Protein AF-A0ABD0L4S4-F1 (afdb_monomer_lite)

Radius of gyration: 19.19 Å; chains: 1; bounding box: 41×31×48 Å

pLDDT: mean 77.15, std 13.81, range [33.62, 95.06]

Structure (mmCIF, N/CA/C/O backbone):
data_AF-A0ABD0L4S4-F1
#
_entry.id   AF-A0ABD0L4S4-F1
#
loop_
_atom_site.group_PDB
_atom_site.id
_atom_site.type_symbol
_atom_site.label_atom_id
_atom_site.label_alt_id
_atom_site.label_comp_id
_atom_site.label_asym_id
_atom_site.label_entity_id
_atom_site.label_seq_id
_atom_site.pdbx_PDB_ins_code
_atom_site.Cartn_x
_atom_site.Cartn_y
_atom_site.Cartn_z
_atom_site.occupancy
_atom_site.B_iso_or_equiv
_atom_site.auth_seq_id
_atom_site.auth_comp_id
_atom_site.auth_asym_id
_atom_site.auth_atom_id
_atom_site.pdbx_PDB_model_num
ATOM 1 N N . GLY A 1 1 ? -15.664 3.440 1.702 1.00 39.66 1 GLY A N 1
ATOM 2 C CA . GLY A 1 1 ? -15.090 3.610 3.047 1.00 39.66 1 GLY A CA 1
ATOM 3 C C . GLY A 1 1 ? -13.631 3.268 3.187 1.00 39.66 1 GLY A C 1
ATOM 4 O O . GLY A 1 1 ? -12.800 4.154 3.033 1.00 39.66 1 GLY A O 1
ATOM 5 N N . CYS A 1 2 ? -13.298 2.002 3.469 1.00 33.62 2 CYS A N 1
ATOM 6 C CA . CYS A 1 2 ? -11.948 1.565 3.877 1.00 33.62 2 CYS A CA 1
ATOM 7 C C . CYS A 1 2 ? -10.812 1.985 2.928 1.00 33.62 2 CYS A C 1
ATOM 9 O O . CYS A 1 2 ? -9.734 2.362 3.379 1.00 33.62 2 CYS A O 1
ATOM 11 N N . LEU A 1 3 ? -11.078 1.990 1.620 1.00 43.19 3 LEU A N 1
ATOM 12 C CA . LEU A 1 3 ? -10.170 2.474 0.573 1.00 43.19 3 LEU A CA 1
ATOM 13 C C . LEU A 1 3 ? -9.735 3.937 0.775 1.00 43.19 3 LEU A C 1
ATOM 15 O O . LEU A 1 3 ? -8.578 4.281 0.552 1.00 43.19 3 LEU A O 1
ATOM 19 N N . SER A 1 4 ? -10.649 4.794 1.236 1.00 46.25 4 SER A N 1
ATOM 20 C CA . SER A 1 4 ? -10.387 6.222 1.438 1.00 46.25 4 SER A CA 1
ATOM 21 C C . SER A 1 4 ? -9.597 6.483 2.726 1.00 46.25 4 SER A C 1
ATOM 23 O O . SER A 1 4 ? -8.728 7.351 2.734 1.00 46.25 4 SER A O 1
ATOM 25 N N . ILE A 1 5 ? -9.829 5.688 3.778 1.00 50.31 5 ILE A N 1
ATOM 26 C CA . ILE A 1 5 ? -9.064 5.733 5.039 1.00 50.31 5 ILE A CA 1
ATOM 27 C C . ILE A 1 5 ? -7.630 5.244 4.802 1.00 50.31 5 ILE A C 1
ATOM 29 O O . ILE A 1 5 ? -6.674 5.919 5.173 1.00 50.31 5 ILE A O 1
ATOM 33 N N . HIS A 1 6 ? -7.455 4.125 4.088 1.00 59.19 6 HIS A N 1
ATOM 34 C CA . HIS A 1 6 ? -6.128 3.610 3.736 1.00 59.19 6 HIS A CA 1
ATOM 35 C C . HIS A 1 6 ? -5.324 4.619 2.902 1.00 59.19 6 HIS A C 1
ATOM 37 O O . HIS A 1 6 ? -4.150 4.857 3.178 1.00 59.19 6 HIS A O 1
ATOM 43 N N . PHE A 1 7 ? -5.961 5.257 1.916 1.00 61.19 7 PHE A N 1
ATOM 44 C CA . PHE A 1 7 ? -5.320 6.267 1.076 1.00 61.19 7 PHE A CA 1
ATOM 45 C C . PHE A 1 7 ? -4.927 7.530 1.857 1.00 61.19 7 PHE A C 1
ATOM 47 O O . PHE A 1 7 ? -3.792 7.989 1.740 1.00 61.19 7 PHE A O 1
ATOM 54 N N . LYS A 1 8 ? -5.824 8.068 2.695 1.00 62.00 8 LYS A N 1
ATOM 55 C CA . LYS A 1 8 ? -5.548 9.249 3.533 1.00 62.00 8 LYS A CA 1
ATOM 56 C C . LYS A 1 8 ? -4.467 8.977 4.574 1.00 62.00 8 LYS A C 1
ATOM 58 O O . LYS A 1 8 ? -3.548 9.777 4.719 1.00 62.00 8 LYS A O 1
ATOM 63 N N . PHE A 1 9 ? -4.526 7.826 5.242 1.00 65.69 9 PHE A N 1
ATOM 64 C CA . PHE A 1 9 ? -3.488 7.396 6.172 1.00 65.69 9 PHE A CA 1
ATOM 65 C C . PHE A 1 9 ? -2.129 7.293 5.475 1.00 65.69 9 PHE A C 1
ATOM 67 O O . PHE A 1 9 ? -1.150 7.857 5.951 1.00 65.69 9 PHE A O 1
ATOM 74 N N . ARG A 1 10 ? -2.067 6.655 4.301 1.00 67.62 10 ARG A N 1
ATOM 75 C CA . ARG A 1 10 ? -0.835 6.562 3.505 1.00 67.62 10 ARG A CA 1
ATOM 76 C C . ARG A 1 10 ? -0.263 7.932 3.151 1.00 67.62 10 ARG A C 1
ATOM 78 O O . ARG A 1 10 ? 0.932 8.140 3.342 1.00 67.62 10 ARG A O 1
ATOM 85 N N . GLN A 1 11 ? -1.101 8.867 2.706 1.00 67.00 11 GLN A N 1
ATOM 86 C CA . GLN A 1 11 ? -0.661 10.235 2.427 1.00 67.00 11 GLN A CA 1
ATOM 87 C C . GLN A 1 11 ? -0.103 10.929 3.676 1.00 67.00 11 GLN A C 1
ATOM 89 O O . GLN A 1 11 ? 0.977 11.515 3.615 1.00 67.00 11 GLN A O 1
ATOM 94 N N . ASN A 1 12 ? -0.785 10.803 4.818 1.00 65.25 12 ASN A N 1
ATOM 95 C CA . ASN A 1 12 ? -0.350 11.401 6.083 1.00 65.25 12 ASN A CA 1
ATOM 96 C C . ASN A 1 12 ? 0.941 10.770 6.630 1.00 65.25 12 ASN A C 1
ATOM 98 O O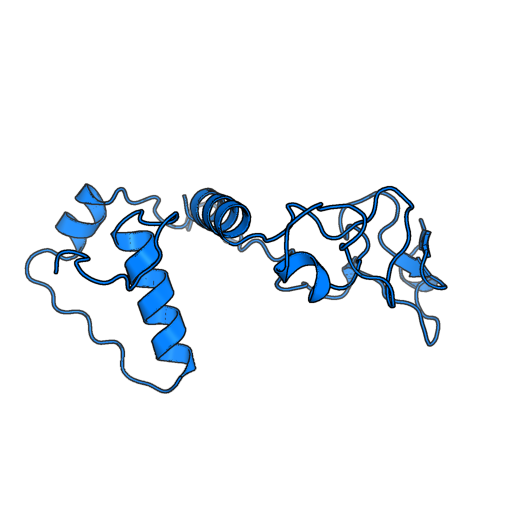 . ASN A 1 12 ? 1.732 11.452 7.273 1.00 65.25 12 ASN A O 1
ATOM 102 N N . GLN A 1 13 ? 1.173 9.481 6.368 1.00 67.38 13 GLN A N 1
ATOM 103 C CA . GLN A 1 13 ? 2.345 8.733 6.840 1.00 67.38 13 GLN A CA 1
ATOM 104 C C . GLN A 1 13 ? 3.555 8.809 5.910 1.00 67.38 13 GLN A C 1
ATOM 106 O O . GLN A 1 13 ? 4.546 8.103 6.101 1.00 67.38 13 GLN A O 1
ATOM 111 N N . GLY A 1 14 ? 3.506 9.645 4.880 1.00 66.06 14 GLY A N 1
ATOM 112 C CA . GLY A 1 1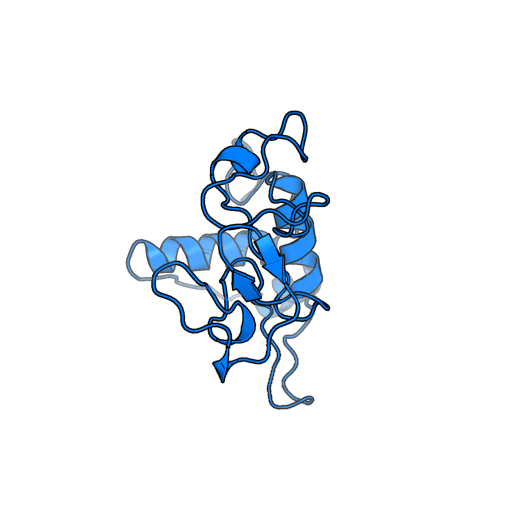4 ? 4.645 9.766 3.990 1.00 66.06 14 GLY A CA 1
ATOM 113 C C . GLY A 1 14 ? 4.784 8.623 2.982 1.00 66.06 14 GLY A C 1
ATOM 114 O O . GLY A 1 14 ? 5.878 8.378 2.472 1.00 66.06 14 GLY A O 1
ATOM 115 N N . VAL A 1 15 ? 3.709 7.875 2.729 1.00 72.31 15 VAL A N 1
ATOM 116 C CA . VAL A 1 15 ? 3.711 6.781 1.759 1.00 72.31 15 VAL A CA 1
ATOM 117 C C . VAL A 1 15 ? 3.353 7.347 0.386 1.00 72.31 15 VAL A C 1
ATOM 119 O O . VAL A 1 15 ? 2.305 7.984 0.240 1.00 72.31 15 VAL A O 1
ATOM 122 N N . PRO A 1 16 ? 4.179 7.111 -0.643 1.00 72.00 16 PRO A N 1
ATOM 123 C CA . PRO A 1 16 ? 3.900 7.630 -1.970 1.00 72.00 16 PRO A CA 1
ATOM 124 C C . PRO A 1 16 ? 2.601 7.038 -2.555 1.00 72.00 16 PRO A C 1
ATOM 126 O O . PRO A 1 16 ? 2.240 5.889 -2.255 1.00 72.00 16 PRO A O 1
ATOM 129 N N . PRO A 1 17 ? 1.888 7.809 -3.402 1.00 70.44 17 PRO A N 1
ATOM 130 C CA . PRO A 1 17 ? 0.626 7.381 -4.012 1.00 70.44 17 PRO A CA 1
ATOM 131 C C . PRO A 1 17 ? 0.815 6.234 -5.014 1.00 70.44 17 PRO A C 1
ATOM 133 O O . PRO A 1 17 ? -0.120 5.488 -5.281 1.00 70.44 17 PRO A O 1
ATOM 136 N N . GLY A 1 18 ? 2.029 6.070 -5.536 1.00 77.75 18 GLY A N 1
ATOM 137 C CA . GLY A 1 18 ? 2.432 4.948 -6.368 1.00 77.75 18 GLY A CA 1
ATOM 138 C C . GLY A 1 18 ? 3.931 4.707 -6.246 1.00 77.75 18 GLY A C 1
ATOM 139 O O . GLY A 1 18 ? 4.674 5.572 -5.783 1.00 77.75 18 GLY A O 1
ATOM 140 N N . PHE A 1 19 ? 4.372 3.527 -6.669 1.00 84.44 19 PHE A N 1
ATOM 141 C CA . PHE A 1 19 ? 5.774 3.113 -6.582 1.00 84.44 19 PHE A CA 1
ATOM 142 C C . PHE A 1 19 ? 6.475 3.087 -7.940 1.00 84.44 19 PHE A C 1
ATOM 144 O O . PHE A 1 19 ? 7.673 2.808 -7.995 1.00 84.44 19 PHE A O 1
ATOM 151 N N . GLN A 1 20 ? 5.767 3.445 -9.018 1.00 88.19 20 GLN A N 1
ATOM 152 C CA . GLN A 1 20 ? 6.372 3.651 -10.328 1.00 88.19 20 GLN A CA 1
ATOM 153 C C . GLN A 1 20 ? 6.997 5.033 -10.431 1.00 88.19 20 GLN A C 1
ATOM 155 O O . GLN A 1 20 ? 6.349 6.060 -10.231 1.00 88.19 20 GLN A O 1
ATOM 160 N N . ARG A 1 21 ? 8.284 5.045 -10.779 1.00 88.88 21 ARG A N 1
ATOM 161 C CA . ARG A 1 21 ? 9.031 6.275 -11.007 1.00 88.88 21 ARG A CA 1
ATOM 162 C C . ARG A 1 21 ? 8.651 6.910 -12.352 1.00 88.88 21 ARG A C 1
ATOM 164 O O . ARG A 1 21 ? 8.446 6.182 -13.327 1.00 88.88 21 ARG A O 1
ATOM 171 N N . PRO A 1 22 ? 8.665 8.251 -12.459 1.00 88.00 22 PRO A N 1
ATOM 172 C CA . PRO A 1 22 ? 8.486 8.948 -13.734 1.00 88.00 22 PRO A CA 1
ATOM 173 C C . PRO A 1 22 ? 9.580 8.637 -14.765 1.00 88.00 22 PRO A C 1
ATOM 175 O O . PRO A 1 22 ? 9.313 8.653 -15.960 1.00 88.00 22 PRO A O 1
ATOM 178 N N . ASP A 1 23 ? 10.800 8.323 -14.311 1.00 89.75 23 ASP A N 1
ATOM 179 C CA . ASP A 1 23 ? 11.920 7.919 -15.176 1.00 89.75 23 ASP A CA 1
ATOM 180 C C . ASP A 1 23 ? 11.839 6.450 -15.633 1.00 89.75 23 ASP A C 1
ATOM 182 O O . ASP A 1 23 ? 12.731 5.965 -16.328 1.00 89.75 23 ASP A O 1
ATOM 186 N N . GLY A 1 24 ? 10.786 5.729 -15.230 1.00 91.31 24 GLY A N 1
ATOM 187 C CA . GLY A 1 24 ? 10.550 4.337 -15.594 1.00 91.31 24 GLY A CA 1
ATOM 188 C C . GLY A 1 24 ? 11.516 3.343 -14.952 1.00 91.31 24 GLY A C 1
ATOM 189 O O . GLY A 1 24 ? 11.480 2.170 -15.313 1.00 91.31 24 GLY A O 1
ATOM 190 N N . ARG A 1 25 ? 12.383 3.757 -14.019 1.00 92.62 25 ARG A N 1
ATOM 191 C CA . ARG A 1 25 ? 13.301 2.833 -13.341 1.00 92.62 25 ARG A CA 1
ATOM 192 C C . ARG A 1 25 ? 12.595 2.063 -12.228 1.00 92.62 25 ARG A C 1
ATOM 194 O O . ARG A 1 25 ? 11.742 2.602 -11.528 1.00 92.62 25 ARG A O 1
ATOM 201 N N . CYS A 1 26 ? 12.997 0.813 -12.034 1.00 90.88 26 CYS A N 1
ATOM 202 C CA . CYS A 1 26 ? 12.438 -0.108 -11.043 1.00 90.88 26 CYS A CA 1
ATOM 203 C C . CYS A 1 26 ? 13.535 -0.984 -10.414 1.00 90.88 26 CYS A C 1
ATOM 205 O O . CYS A 1 26 ? 14.682 -0.970 -10.858 1.00 90.88 26 CYS A O 1
ATOM 207 N N . GLY A 1 27 ? 13.205 -1.746 -9.370 1.00 88.25 27 GLY A N 1
ATOM 208 C CA . GLY A 1 27 ? 14.130 -2.687 -8.736 1.00 88.25 27 GLY A CA 1
ATOM 209 C C . GLY A 1 27 ? 15.070 -2.008 -7.740 1.00 88.25 27 GLY A C 1
ATOM 210 O O . GLY A 1 27 ? 14.631 -1.499 -6.709 1.00 88.25 27 GLY A O 1
ATOM 211 N N . ASN A 1 28 ? 16.380 -1.999 -8.010 1.00 86.00 28 ASN A N 1
ATOM 212 C CA . ASN A 1 28 ? 17.387 -1.513 -7.052 1.00 86.00 28 ASN A CA 1
ATOM 213 C C . ASN A 1 28 ? 17.515 0.026 -6.999 1.00 86.00 28 ASN A C 1
ATOM 215 O O . ASN A 1 28 ? 18.598 0.569 -6.796 1.00 86.00 28 ASN A O 1
ATOM 219 N N . VAL A 1 29 ? 16.407 0.744 -7.165 1.00 87.88 29 VAL A N 1
ATOM 220 C CA . VAL A 1 29 ? 16.321 2.198 -6.995 1.00 87.88 29 VAL A CA 1
ATOM 221 C C . VAL A 1 29 ? 15.179 2.527 -6.034 1.00 87.88 29 VAL A C 1
ATOM 223 O O . VAL A 1 29 ? 14.213 1.773 -5.931 1.00 87.88 29 VAL A O 1
ATOM 226 N N . THR A 1 30 ? 15.312 3.613 -5.277 1.00 85.94 30 THR A N 1
ATOM 227 C CA . THR A 1 30 ? 14.304 4.056 -4.294 1.00 85.94 30 THR A CA 1
ATOM 228 C C . THR A 1 30 ? 13.452 5.192 -4.857 1.00 85.94 30 THR A C 1
ATOM 230 O O . THR A 1 30 ? 13.657 5.612 -5.995 1.00 85.94 30 THR A O 1
ATOM 233 N N . LEU A 1 31 ? 12.504 5.719 -4.080 1.00 80.19 31 LEU A N 1
ATOM 234 C CA . LEU A 1 31 ? 11.640 6.840 -4.486 1.00 80.19 31 LEU A CA 1
ATOM 235 C C . LEU A 1 31 ? 12.138 8.211 -3.997 1.00 80.19 31 LEU A C 1
ATOM 237 O O . LEU A 1 31 ? 11.449 9.218 -4.150 1.00 80.19 31 LEU A O 1
ATOM 241 N N . LYS A 1 32 ? 13.361 8.262 -3.454 1.00 74.56 32 LYS A N 1
ATOM 242 C CA . LYS A 1 32 ? 13.958 9.449 -2.818 1.00 74.56 32 LYS A CA 1
ATOM 243 C C . LYS A 1 32 ? 13.982 10.700 -3.705 1.00 74.56 32 LYS A C 1
ATOM 245 O O . LYS A 1 32 ? 13.836 11.804 -3.203 1.00 74.56 32 LYS A O 1
ATOM 250 N N . ASP A 1 33 ? 14.173 10.515 -5.011 1.00 69.44 33 ASP A N 1
ATOM 251 C CA . ASP A 1 33 ? 14.357 11.619 -5.963 1.00 69.44 33 ASP A CA 1
ATOM 252 C C . ASP A 1 33 ? 13.018 12.229 -6.408 1.00 69.44 33 ASP A C 1
ATOM 254 O O . ASP A 1 33 ? 12.994 13.252 -7.082 1.00 69.44 33 ASP A O 1
ATOM 258 N N . ILE A 1 34 ? 11.904 11.572 -6.074 1.00 68.31 34 ILE A N 1
ATOM 259 C CA . ILE A 1 34 ? 10.564 11.901 -6.579 1.00 68.31 34 ILE A CA 1
ATOM 260 C C . ILE A 1 34 ? 9.682 12.460 -5.467 1.00 68.31 34 ILE A C 1
ATOM 262 O O . ILE A 1 34 ? 8.712 13.160 -5.747 1.00 68.31 34 ILE A O 1
ATOM 266 N N . VAL A 1 35 ? 10.027 12.192 -4.205 1.00 65.62 35 VAL A N 1
ATOM 267 C CA . VAL A 1 35 ? 9.282 12.689 -3.048 1.00 65.62 35 VAL A CA 1
ATOM 268 C C . VAL A 1 35 ? 10.219 13.493 -2.138 1.00 65.62 35 VAL A C 1
ATOM 270 O O . VAL A 1 35 ? 10.809 12.938 -1.206 1.00 65.62 35 VAL A O 1
ATOM 273 N N . PRO A 1 36 ? 10.409 14.799 -2.415 1.00 56.62 36 PRO A N 1
ATOM 274 C CA . PRO A 1 36 ? 11.300 15.649 -1.63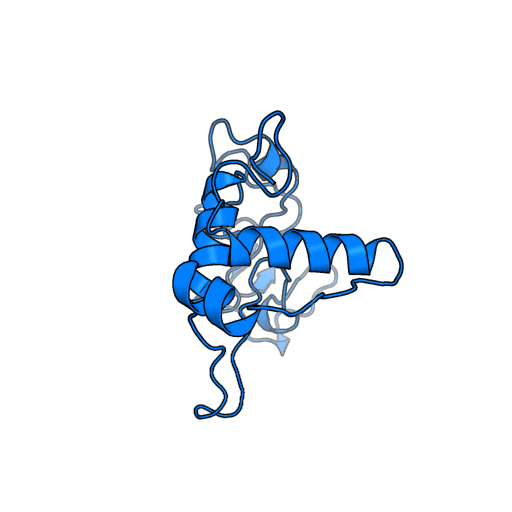5 1.00 56.62 36 PRO A CA 1
ATOM 275 C C . PRO A 1 36 ? 10.826 15.732 -0.179 1.00 56.62 36 PRO A C 1
ATOM 277 O O . PRO A 1 36 ? 9.658 16.005 0.084 1.00 56.62 36 PRO A O 1
ATOM 280 N N . GLY A 1 37 ? 11.730 15.504 0.776 1.00 57.50 37 GLY A N 1
ATOM 281 C CA . GLY A 1 37 ? 11.448 15.672 2.208 1.00 57.50 37 GLY A CA 1
ATOM 282 C C . GLY A 1 37 ? 10.714 14.513 2.896 1.00 57.50 37 GLY A C 1
ATOM 283 O O . GLY A 1 37 ? 10.539 14.564 4.111 1.00 57.50 37 GLY A O 1
ATOM 284 N N . MET A 1 38 ? 10.333 13.443 2.185 1.00 61.59 38 MET A N 1
ATOM 285 C CA . MET A 1 38 ? 9.766 12.239 2.812 1.00 61.59 38 MET A CA 1
ATOM 286 C C . MET A 1 38 ? 10.853 11.206 3.131 1.00 61.59 38 MET A C 1
ATOM 288 O O . MET A 1 38 ? 11.251 10.414 2.278 1.00 61.59 38 MET A O 1
ATOM 292 N N . HIS A 1 39 ? 11.282 11.148 4.394 1.00 59.06 39 HIS A N 1
ATOM 293 C CA . HIS A 1 39 ? 12.161 10.085 4.901 1.00 59.06 39 HIS A CA 1
ATOM 294 C C . HIS A 1 39 ? 11.662 8.647 4.618 1.00 59.06 39 HIS A C 1
ATOM 296 O O . HIS A 1 39 ? 12.500 7.809 4.277 1.00 59.06 39 HIS A O 1
ATOM 302 N N . PRO A 1 40 ? 10.347 8.332 4.660 1.00 61.16 40 PRO A N 1
ATOM 303 C CA . PRO A 1 40 ? 9.867 6.978 4.376 1.00 61.16 40 PRO A CA 1
ATOM 304 C C . PRO A 1 40 ? 10.042 6.535 2.918 1.00 61.16 40 PRO A C 1
ATOM 306 O O . PRO A 1 40 ? 10.170 5.341 2.651 1.00 61.16 40 PRO A O 1
ATOM 309 N N . ALA A 1 41 ? 10.123 7.470 1.962 1.00 62.97 41 ALA A N 1
ATOM 310 C CA . ALA A 1 41 ? 10.318 7.169 0.538 1.00 62.97 41 ALA A CA 1
ATOM 311 C C . ALA A 1 41 ? 11.674 6.493 0.237 1.00 62.97 41 ALA A C 1
ATOM 313 O O . ALA A 1 41 ? 11.863 5.911 -0.834 1.00 62.97 41 ALA A O 1
ATOM 314 N N . LEU A 1 42 ? 12.615 6.539 1.190 1.00 65.25 42 LEU A N 1
ATOM 315 C CA . LEU A 1 42 ? 13.897 5.834 1.130 1.00 65.25 42 LEU A CA 1
ATOM 316 C C . LEU A 1 42 ? 13.757 4.321 1.341 1.00 65.25 42 LEU A C 1
ATOM 318 O O . LEU A 1 42 ? 14.601 3.571 0.852 1.00 65.25 42 LEU A O 1
ATOM 322 N N . TRP A 1 43 ? 12.724 3.874 2.059 1.00 73.44 43 TRP A N 1
ATOM 323 C CA . TRP A 1 43 ? 12.525 2.460 2.392 1.00 73.44 43 TRP A CA 1
ATOM 324 C C . TRP A 1 43 ? 11.790 1.691 1.295 1.00 73.44 43 TRP A C 1
ATOM 326 O O . TRP A 1 43 ? 11.912 0.471 1.209 1.00 73.44 43 TRP A O 1
ATOM 336 N N . TYR A 1 44 ? 11.084 2.402 0.416 1.00 78.00 44 TYR A N 1
ATOM 337 C CA . TYR A 1 44 ? 10.361 1.798 -0.691 1.00 78.00 44 TYR A CA 1
ATOM 338 C C . TYR A 1 44 ? 11.241 1.662 -1.931 1.00 78.00 44 TYR A C 1
ATOM 340 O O . TYR A 1 44 ? 11.882 2.614 -2.393 1.00 78.00 44 TYR A O 1
ATOM 348 N N . ARG A 1 45 ? 11.248 0.453 -2.493 1.00 84.25 45 ARG A N 1
ATOM 349 C CA . ARG A 1 45 ? 11.825 0.187 -3.810 1.00 84.25 45 ARG A CA 1
ATOM 350 C C . ARG A 1 45 ? 10.859 0.637 -4.895 1.00 84.25 45 ARG A C 1
ATOM 352 O O . ARG A 1 45 ? 9.647 0.556 -4.728 1.00 84.25 45 ARG A O 1
ATOM 359 N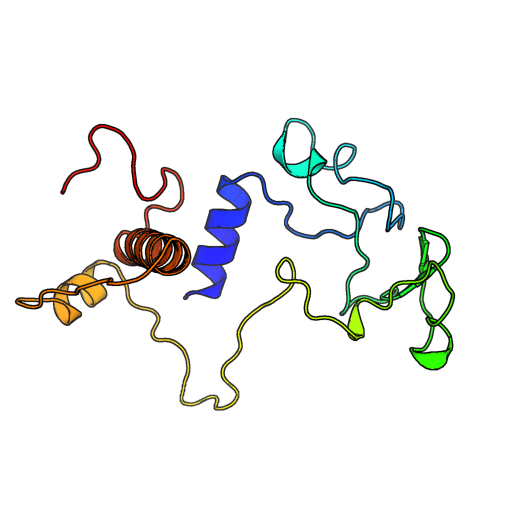 N . ALA A 1 46 ? 11.413 1.114 -6.000 1.00 88.25 46 ALA A N 1
ATOM 360 C CA . ALA A 1 46 ? 10.627 1.441 -7.172 1.00 88.25 46 ALA A CA 1
ATOM 361 C C . ALA A 1 46 ? 10.086 0.165 -7.820 1.00 88.25 46 ALA A C 1
ATOM 363 O O . ALA A 1 46 ? 10.839 -0.773 -8.102 1.00 88.25 46 ALA A O 1
ATOM 364 N N . LEU A 1 47 ? 8.790 0.159 -8.088 1.00 90.19 47 LEU A N 1
ATOM 365 C CA . LEU A 1 47 ? 8.062 -0.936 -8.714 1.00 90.19 47 LEU A CA 1
ATOM 366 C C . LEU A 1 47 ? 7.468 -0.451 -10.034 1.00 90.19 47 LEU A C 1
ATOM 368 O O . LEU A 1 47 ? 7.353 0.747 -10.262 1.00 90.19 47 LEU A O 1
ATOM 372 N N . CYS A 1 48 ? 7.096 -1.367 -10.917 1.00 90.44 48 CYS A N 1
ATOM 373 C CA . CYS A 1 48 ? 6.268 -1.000 -12.062 1.00 90.44 48 CYS A CA 1
ATOM 374 C C . CYS A 1 48 ? 4.794 -1.078 -11.674 1.00 90.44 48 CYS A C 1
ATOM 376 O O . CYS A 1 48 ? 4.421 -1.864 -10.808 1.00 90.44 48 CYS A O 1
ATOM 378 N N . ASP A 1 49 ? 3.960 -0.273 -12.312 1.00 89.25 49 ASP A N 1
ATOM 379 C CA . ASP A 1 49 ? 2.519 -0.340 -12.133 1.00 89.25 49 ASP A CA 1
ATOM 380 C C . ASP A 1 49 ? 1.998 -1.679 -12.695 1.00 89.25 49 ASP A C 1
ATOM 382 O O . ASP A 1 49 ? 2.152 -1.918 -13.901 1.00 89.25 49 ASP A O 1
ATOM 386 N N . PRO A 1 50 ? 1.426 -2.567 -11.858 1.00 87.00 50 PRO A N 1
ATOM 387 C CA . PRO A 1 50 ? 0.917 -3.861 -12.309 1.00 87.00 50 PRO A CA 1
ATOM 388 C C . PRO A 1 50 ? -0.239 -3.730 -13.312 1.00 87.00 50 PRO A C 1
ATOM 390 O O . PRO A 1 50 ? -0.354 -4.579 -14.200 1.00 87.00 50 PRO A O 1
ATOM 393 N N . ASP A 1 51 ? -1.028 -2.657 -13.214 1.00 87.00 51 ASP A N 1
ATOM 394 C CA . ASP A 1 51 ? -2.175 -2.363 -14.083 1.00 87.00 51 ASP A CA 1
ATOM 395 C C . ASP A 1 51 ? -1.817 -1.360 -15.198 1.00 87.00 51 ASP A C 1
ATOM 397 O O . ASP A 1 51 ? -2.626 -1.041 -16.075 1.00 87.00 51 ASP A O 1
ATOM 401 N N . GLY A 1 52 ? -0.575 -0.872 -15.192 1.00 87.06 52 GLY A N 1
ATOM 402 C CA . GLY A 1 52 ? -0.056 0.091 -16.151 1.00 87.06 52 GLY A CA 1
ATOM 403 C C . GLY A 1 52 ? 0.381 -0.524 -17.484 1.00 87.06 52 GLY A C 1
ATOM 404 O O . GLY A 1 52 ? 0.400 -1.735 -17.707 1.00 87.06 52 GLY A O 1
ATOM 405 N N . ARG A 1 53 ? 0.820 0.341 -18.409 1.00 92.56 53 ARG A N 1
ATOM 406 C CA . ARG A 1 53 ? 1.292 -0.065 -19.753 1.00 92.56 53 ARG A CA 1
ATOM 407 C C . ARG A 1 53 ? 2.617 -0.831 -19.735 1.00 92.56 53 ARG A C 1
ATOM 409 O O . ARG A 1 53 ? 2.967 -1.475 -20.722 1.00 92.56 53 ARG A O 1
ATOM 416 N N . THR A 1 54 ? 3.379 -0.718 -18.651 1.00 94.38 54 THR A N 1
ATOM 417 C CA . THR A 1 54 ? 4.746 -1.237 -18.525 1.00 94.38 54 THR A CA 1
ATOM 418 C C . THR A 1 54 ? 4.925 -2.055 -17.241 1.00 94.38 54 THR A C 1
ATOM 420 O O . THR A 1 54 ? 5.746 -1.683 -16.408 1.00 94.38 54 THR A O 1
ATOM 423 N N . PRO A 1 55 ? 4.177 -3.154 -17.043 1.00 92.50 55 PRO A N 1
ATOM 424 C CA . PRO A 1 55 ? 4.095 -3.833 -15.745 1.00 92.50 55 PRO A CA 1
ATOM 425 C C . PRO A 1 55 ? 5.294 -4.741 -15.428 1.00 92.50 55 PRO A C 1
ATOM 427 O O . PRO A 1 55 ? 5.397 -5.305 -14.339 1.00 92.50 55 PRO A O 1
ATOM 430 N N . CYS A 1 56 ? 6.203 -4.929 -16.386 1.00 93.25 56 CYS A N 1
ATOM 431 C CA . CYS A 1 56 ? 7.378 -5.771 -16.224 1.00 93.25 56 CYS A CA 1
ATOM 432 C C . CYS A 1 56 ? 8.592 -4.916 -15.859 1.00 93.25 56 CYS A C 1
ATOM 434 O O . CYS A 1 56 ? 8.988 -4.062 -16.647 1.00 93.25 56 CYS A O 1
ATOM 436 N N . CYS A 1 57 ? 9.223 -5.189 -14.718 1.00 92.88 57 CYS A N 1
ATOM 437 C CA . CYS A 1 57 ? 10.542 -4.653 -14.410 1.00 92.88 57 CYS A CA 1
ATOM 438 C C . CYS A 1 57 ? 11.606 -5.535 -15.072 1.00 92.88 57 CYS A C 1
ATOM 440 O O . CYS A 1 57 ? 11.862 -6.644 -14.604 1.00 92.88 57 CYS A O 1
ATOM 442 N N . TYR A 1 58 ? 12.199 -5.064 -16.167 1.00 92.81 58 TYR A N 1
ATOM 443 C CA . TYR A 1 58 ? 13.216 -5.767 -16.949 1.00 92.81 58 TYR A CA 1
ATOM 444 C C . TYR A 1 58 ? 14.505 -4.945 -16.942 1.00 92.81 58 TYR A C 1
ATOM 446 O O . TYR A 1 58 ? 14.494 -3.789 -17.356 1.00 92.81 58 TYR A O 1
ATOM 454 N N . ASP A 1 59 ? 15.604 -5.517 -16.446 1.00 90.44 59 ASP A N 1
ATOM 455 C CA . ASP A 1 59 ? 16.896 -4.825 -16.304 1.00 90.44 59 ASP A CA 1
ATOM 456 C C . ASP A 1 59 ? 16.787 -3.450 -15.609 1.00 9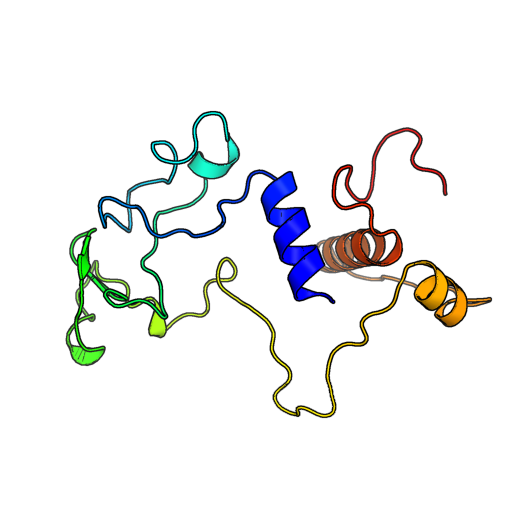0.44 59 ASP A C 1
ATOM 458 O O . ASP A 1 59 ? 17.391 -2.461 -16.019 1.00 90.44 59 ASP A O 1
ATOM 462 N N . ASN A 1 60 ? 16.014 -3.395 -14.516 1.00 91.69 60 ASN A N 1
ATOM 463 C CA . ASN A 1 60 ? 15.716 -2.181 -13.739 1.00 91.69 60 ASN A CA 1
ATOM 464 C C . ASN A 1 60 ? 14.944 -1.089 -14.507 1.00 91.69 60 ASN A C 1
ATOM 466 O O . ASN A 1 60 ? 14.960 0.075 -14.098 1.00 91.69 60 ASN A O 1
ATOM 470 N N . VAL A 1 61 ? 14.245 -1.447 -15.588 1.00 93.50 61 VAL A N 1
ATOM 471 C CA . VAL A 1 61 ? 13.370 -0.547 -16.349 1.00 93.50 61 VAL A CA 1
ATOM 472 C C . VAL A 1 61 ? 11.981 -1.162 -16.516 1.00 93.50 61 VAL A C 1
ATOM 474 O O . VAL A 1 61 ? 11.834 -2.338 -16.843 1.00 93.50 61 VAL A O 1
ATOM 477 N N . CYS A 1 62 ? 10.947 -0.355 -16.314 1.00 94.62 62 CYS A N 1
ATOM 478 C CA . CYS A 1 62 ? 9.569 -0.722 -16.584 1.00 94.62 62 CYS A CA 1
ATOM 479 C C . CYS A 1 62 ? 9.326 -0.790 -18.090 1.00 94.62 62 CYS A C 1
ATOM 481 O O . CYS A 1 62 ? 9.454 0.201 -18.809 1.00 94.62 62 CYS A O 1
ATOM 483 N N . VAL A 1 63 ? 8.948 -1.970 -18.573 1.00 95.06 63 VAL A N 1
ATOM 484 C CA . VAL A 1 63 ? 8.743 -2.248 -19.995 1.00 95.06 63 VAL A CA 1
ATOM 485 C C . VAL A 1 63 ? 7.412 -2.941 -20.244 1.00 95.06 63 VAL A C 1
ATOM 487 O O . VAL A 1 63 ? 6.869 -3.653 -19.395 1.00 95.06 63 VAL A O 1
ATOM 490 N N . ASN A 1 64 ? 6.891 -2.765 -21.457 1.00 94.62 64 ASN A N 1
ATOM 491 C CA . ASN A 1 64 ? 5.752 -3.532 -21.932 1.00 94.62 64 ASN A CA 1
ATOM 492 C C . ASN A 1 64 ? 6.244 -4.875 -22.486 1.00 94.62 64 ASN A C 1
ATOM 494 O O . ASN A 1 64 ? 6.738 -4.959 -23.613 1.00 94.62 64 ASN A O 1
ATOM 498 N N . LYS A 1 65 ? 6.153 -5.928 -21.671 1.00 91.06 65 LYS A N 1
ATOM 499 C CA . LYS A 1 65 ? 6.436 -7.303 -22.091 1.00 91.06 65 LYS A CA 1
ATOM 500 C C . LYS A 1 65 ? 5.298 -8.235 -21.663 1.00 91.06 65 LYS A C 1
ATOM 502 O O . LYS A 1 65 ? 4.741 -8.073 -20.568 1.00 91.06 65 LYS A O 1
ATOM 507 N N . PRO A 1 66 ? 4.957 -9.238 -22.490 1.00 87.25 66 PRO A N 1
ATOM 508 C CA . PRO A 1 66 ? 4.034 -10.291 -22.081 1.00 87.25 66 PRO A CA 1
ATOM 509 C C . PRO A 1 66 ? 4.642 -11.103 -20.924 1.00 87.25 66 PRO A C 1
ATOM 511 O O . PRO A 1 66 ? 5.862 -11.071 -20.722 1.00 87.25 66 PRO A O 1
ATOM 514 N N . LYS A 1 67 ? 3.800 -11.779 -20.132 1.00 87.00 67 LYS A N 1
ATOM 515 C CA . LYS A 1 67 ? 4.209 -12.436 -18.872 1.00 87.00 67 LYS A CA 1
ATOM 516 C C . LYS A 1 67 ? 5.340 -13.438 -19.095 1.00 87.00 67 LYS A C 1
ATOM 518 O O . LYS A 1 67 ? 6.308 -13.475 -18.342 1.00 87.00 67 LYS A O 1
ATOM 523 N N . GLU A 1 68 ? 5.276 -14.162 -20.203 1.00 86.25 68 GLU A N 1
ATOM 524 C CA . GLU A 1 68 ? 6.226 -15.196 -20.617 1.00 86.25 68 GLU A CA 1
ATOM 525 C C . GLU A 1 68 ? 7.596 -14.612 -20.987 1.00 86.25 68 GLU A C 1
ATOM 527 O O . GLU A 1 68 ? 8.600 -15.313 -20.961 1.00 86.25 68 GLU A O 1
ATOM 532 N N . LYS A 1 69 ? 7.654 -13.318 -21.328 1.00 86.00 69 LYS A N 1
ATOM 533 C CA . LYS A 1 69 ? 8.898 -12.594 -21.633 1.00 86.00 69 LYS A CA 1
ATOM 534 C C . LYS A 1 69 ? 9.404 -11.761 -20.452 1.00 86.00 69 LYS A C 1
ATOM 536 O O . LYS A 1 69 ? 10.399 -11.053 -20.598 1.00 86.00 69 LYS A O 1
ATOM 541 N N . CYS A 1 70 ? 8.741 -11.843 -19.298 1.00 88.00 70 CYS A N 1
ATOM 542 C CA . CYS A 1 70 ? 9.138 -11.198 -18.047 1.00 88.00 70 CYS A CA 1
ATOM 543 C C . CYS A 1 70 ? 9.706 -12.217 -17.038 1.00 88.00 70 CYS A C 1
ATOM 545 O O . CYS A 1 70 ? 9.402 -12.182 -15.849 1.00 88.00 70 CYS A O 1
ATOM 547 N N . THR A 1 71 ? 10.509 -13.169 -17.520 1.00 82.50 71 THR A N 1
ATOM 548 C CA . THR A 1 71 ? 10.992 -14.325 -16.741 1.00 82.50 71 THR A CA 1
ATOM 549 C C . THR A 1 71 ? 12.519 -14.428 -16.706 1.00 82.50 71 THR A C 1
ATOM 551 O O . THR A 1 71 ? 13.072 -15.526 -16.692 1.00 82.50 71 THR A O 1
ATOM 554 N N . CYS A 1 72 ? 13.232 -13.299 -16.735 1.00 82.38 72 CYS A N 1
ATOM 555 C CA . CYS A 1 72 ? 14.685 -13.298 -16.560 1.00 82.38 72 CYS A CA 1
ATOM 556 C C . CYS A 1 72 ? 15.079 -13.363 -15.072 1.00 82.38 72 CYS A C 1
ATOM 558 O O . CYS A 1 72 ? 14.277 -13.043 -14.196 1.00 82.38 72 CYS A O 1
ATOM 560 N N . ARG A 1 73 ? 16.336 -13.728 -14.777 1.00 82.25 73 ARG A N 1
ATOM 561 C CA . ARG A 1 73 ? 16.847 -13.889 -13.398 1.00 82.25 73 ARG A CA 1
ATOM 562 C C . ARG A 1 73 ? 16.672 -12.640 -12.519 1.00 82.25 73 ARG A C 1
ATOM 564 O O . ARG A 1 73 ? 16.472 -12.778 -11.320 1.00 82.25 73 ARG A O 1
ATOM 571 N N . ASN A 1 74 ? 16.740 -11.452 -13.119 1.00 81.31 74 ASN A N 1
ATOM 572 C CA . ASN A 1 74 ? 16.626 -10.161 -12.433 1.00 81.31 74 ASN A CA 1
ATOM 573 C C . ASN A 1 74 ? 15.359 -9.389 -12.840 1.00 81.31 74 ASN A C 1
ATOM 575 O O . ASN A 1 74 ? 15.298 -8.171 -12.674 1.00 81.31 74 ASN A O 1
ATOM 579 N N . CYS A 1 75 ? 14.373 -10.084 -13.410 1.00 87.75 75 CYS A N 1
ATOM 580 C CA . CYS A 1 75 ? 13.120 -9.490 -13.846 1.00 87.75 75 CYS A CA 1
ATOM 581 C C . CYS A 1 75 ? 12.026 -9.726 -12.813 1.00 87.75 75 CYS A C 1
ATOM 583 O O . CYS A 1 75 ? 11.932 -10.811 -12.241 1.00 87.75 75 CYS A O 1
ATOM 585 N N . TYR A 1 76 ? 11.151 -8.738 -12.650 1.00 87.25 76 TYR A N 1
ATOM 586 C CA . TYR A 1 76 ? 9.987 -8.844 -11.777 1.00 87.25 76 TYR A CA 1
ATOM 587 C C . TYR A 1 76 ? 8.728 -8.447 -12.534 1.00 87.25 76 TYR A C 1
ATOM 589 O O . TYR A 1 76 ? 8.537 -7.280 -12.880 1.00 87.25 76 TYR A O 1
ATOM 597 N N . ASP A 1 77 ? 7.861 -9.426 -12.773 1.00 88.88 77 ASP A N 1
ATOM 598 C CA . ASP A 1 77 ? 6.527 -9.179 -13.304 1.00 88.88 77 ASP A CA 1
ATOM 599 C C . ASP A 1 77 ? 5.578 -8.798 -12.166 1.00 88.88 77 ASP A C 1
ATOM 601 O O . ASP A 1 77 ? 5.168 -9.653 -11.375 1.00 88.88 77 ASP A O 1
ATOM 605 N N . GLN A 1 78 ? 5.214 -7.519 -12.105 1.00 86.81 78 GLN A N 1
ATOM 606 C CA . GLN A 1 78 ? 4.368 -6.977 -11.042 1.00 86.81 78 GLN A CA 1
ATOM 607 C C . GLN A 1 78 ? 2.932 -7.524 -11.113 1.00 86.81 78 GLN A C 1
ATOM 609 O O . GLN A 1 78 ? 2.218 -7.500 -10.122 1.00 86.81 78 GLN A O 1
ATOM 614 N N . ARG A 1 79 ? 2.517 -8.125 -12.241 1.00 85.50 79 ARG A N 1
ATOM 615 C CA . ARG A 1 79 ? 1.192 -8.765 -12.396 1.00 85.50 79 ARG A CA 1
ATOM 616 C C . ARG A 1 79 ? 1.074 -10.108 -11.681 1.00 85.50 79 ARG A C 1
ATOM 618 O O . ARG A 1 79 ? -0.011 -10.685 -11.652 1.00 85.50 79 ARG A O 1
ATOM 625 N N . ARG A 1 80 ? 2.190 -10.696 -11.235 1.00 79.69 80 ARG A N 1
ATOM 626 C CA . ARG A 1 80 ? 2.203 -12.043 -10.632 1.00 79.69 80 ARG A CA 1
ATOM 627 C C . ARG A 1 80 ? 2.050 -12.016 -9.119 1.00 79.69 80 ARG A C 1
ATOM 629 O O . ARG A 1 80 ? 1.643 -13.024 -8.552 1.00 79.69 80 ARG A O 1
ATOM 636 N N . MET A 1 81 ? 2.414 -10.911 -8.481 1.00 69.44 81 MET A N 1
ATOM 637 C CA . MET A 1 81 ? 2.409 -10.776 -7.032 1.00 69.44 81 MET A CA 1
ATOM 638 C C . MET A 1 81 ? 1.524 -9.603 -6.647 1.00 69.44 81 MET A C 1
ATOM 640 O O . MET A 1 81 ? 1.652 -8.513 -7.194 1.00 69.44 81 MET A O 1
ATOM 644 N N . ILE A 1 82 ? 0.640 -9.828 -5.678 1.00 67.25 82 ILE A N 1
ATOM 645 C CA . ILE A 1 82 ? -0.065 -8.735 -5.020 1.00 67.25 82 ILE A CA 1
ATOM 646 C C . ILE A 1 82 ? 0.929 -8.123 -4.036 1.00 67.25 82 ILE A C 1
ATOM 648 O O . ILE A 1 82 ? 1.157 -8.648 -2.948 1.00 67.25 82 ILE A O 1
ATOM 652 N N . HIS A 1 83 ? 1.564 -7.034 -4.450 1.00 70.69 83 HIS A N 1
ATOM 653 C CA . HIS A 1 83 ? 2.362 -6.207 -3.557 1.00 70.69 83 HIS A CA 1
ATOM 654 C C . HIS A 1 83 ? 1.433 -5.604 -2.509 1.00 70.69 83 HIS A C 1
ATOM 656 O O . HIS A 1 83 ? 0.430 -4.995 -2.875 1.00 70.69 83 HIS A O 1
ATOM 662 N N . ALA A 1 84 ? 1.740 -5.764 -1.219 1.00 68.88 84 ALA A N 1
ATOM 663 C CA . ALA A 1 84 ? 0.924 -5.202 -0.138 1.00 68.88 84 ALA A CA 1
ATOM 664 C C . ALA A 1 84 ? 0.721 -3.686 -0.318 1.00 68.88 84 ALA A C 1
ATOM 666 O O . ALA A 1 84 ? -0.320 -3.133 0.018 1.00 68.88 84 ALA A O 1
ATOM 667 N N . GLU A 1 85 ? 1.699 -3.032 -0.936 1.00 66.88 85 GLU A N 1
ATOM 668 C CA . GLU A 1 85 ? 1.718 -1.615 -1.252 1.00 66.88 85 GLU A CA 1
ATOM 669 C C . GLU A 1 85 ? 0.739 -1.208 -2.374 1.00 66.88 85 GLU A C 1
ATOM 671 O O . GLU A 1 85 ? 0.322 -0.048 -2.443 1.00 66.88 85 GLU A O 1
ATOM 676 N N . TYR A 1 86 ? 0.354 -2.155 -3.232 1.00 65.44 86 TYR A N 1
ATOM 677 C CA . TYR A 1 86 ? -0.643 -1.998 -4.299 1.00 65.44 86 TYR A CA 1
ATOM 678 C C . TYR A 1 86 ? -1.947 -2.755 -4.017 1.00 65.44 86 TYR A C 1
ATOM 680 O O . TYR A 1 86 ? -2.924 -2.602 -4.748 1.00 65.44 86 TYR A O 1
ATOM 688 N N . ALA A 1 87 ? -1.984 -3.562 -2.957 1.00 69.62 87 ALA A N 1
ATOM 689 C CA . ALA A 1 87 ? -3.125 -4.388 -2.622 1.00 69.62 87 ALA A CA 1
ATOM 690 C C . ALA A 1 87 ? -4.317 -3.513 -2.232 1.00 69.62 87 ALA A C 1
ATOM 692 O O . ALA A 1 87 ? -4.302 -2.806 -1.222 1.00 69.62 87 ALA A O 1
ATOM 693 N N . THR A 1 88 ? -5.378 -3.611 -3.023 1.00 68.88 88 THR A N 1
ATOM 694 C CA . THR A 1 88 ? -6.700 -3.142 -2.630 1.00 68.88 88 THR A CA 1
ATOM 695 C C . THR A 1 88 ? -7.579 -4.358 -2.429 1.00 68.88 88 THR A C 1
ATOM 697 O O . THR A 1 88 ? -7.707 -5.196 -3.321 1.00 68.88 88 THR A O 1
ATOM 700 N N . TRP A 1 89 ? -8.164 -4.481 -1.241 1.00 70.94 89 TRP A N 1
ATOM 701 C CA . TRP A 1 89 ? -9.127 -5.541 -0.993 1.00 70.94 89 TRP A CA 1
ATOM 702 C C . TRP A 1 89 ? -10.459 -5.188 -1.659 1.00 70.94 89 TRP A C 1
ATOM 704 O O . TRP A 1 89 ? -11.010 -4.109 -1.427 1.00 70.94 89 TRP A O 1
ATOM 714 N N . HIS A 1 90 ? -10.968 -6.115 -2.466 1.00 71.12 90 HIS A N 1
ATOM 715 C CA . HIS A 1 90 ? -12.285 -6.050 -3.083 1.00 71.12 90 HIS A CA 1
ATOM 716 C C . HIS A 1 90 ? -13.065 -7.304 -2.693 1.00 71.12 90 HIS A C 1
ATOM 718 O O . HIS A 1 90 ? -12.536 -8.411 -2.777 1.00 71.12 90 HIS A O 1
ATOM 724 N N . ALA A 1 91 ? -14.317 -7.133 -2.271 1.00 73.50 91 ALA A N 1
ATOM 725 C CA . ALA A 1 91 ? -15.206 -8.261 -2.036 1.00 73.50 91 ALA A CA 1
ATOM 726 C C . ALA A 1 91 ? -15.553 -8.932 -3.374 1.00 73.50 91 ALA A C 1
ATOM 728 O O . ALA A 1 91 ? -15.952 -8.246 -4.316 1.00 73.50 91 ALA A O 1
ATOM 729 N N . GLU A 1 92 ? -15.432 -10.259 -3.451 1.00 78.56 92 GLU A N 1
ATOM 730 C CA . GLU A 1 92 ? -15.829 -11.021 -4.646 1.00 78.56 92 GLU A CA 1
ATOM 731 C C . GLU A 1 92 ? -17.336 -10.919 -4.907 1.00 78.56 92 GLU A C 1
ATOM 733 O O . GLU A 1 92 ? -17.765 -10.842 -6.056 1.00 78.56 92 GLU A O 1
ATOM 738 N N . ASN A 1 93 ? -18.138 -10.872 -3.837 1.00 80.50 93 ASN A N 1
ATOM 739 C CA . ASN A 1 93 ? -19.570 -10.628 -3.924 1.00 80.50 93 ASN A CA 1
ATOM 740 C C . ASN A 1 93 ? -19.858 -9.116 -3.799 1.00 80.50 93 ASN A C 1
ATOM 742 O O . ASN A 1 93 ? -19.592 -8.540 -2.737 1.00 80.50 93 ASN A O 1
ATOM 746 N N . PRO A 1 94 ? -20.459 -8.475 -4.823 1.00 77.69 94 PRO A N 1
ATOM 747 C CA . PRO A 1 94 ? -20.874 -7.076 -4.764 1.00 77.69 94 PRO A CA 1
ATOM 748 C C . PRO A 1 94 ? -21.855 -6.755 -3.631 1.00 77.69 94 PRO A C 1
ATOM 750 O O . PRO A 1 94 ? -21.922 -5.606 -3.216 1.00 77.69 94 PRO A O 1
ATOM 753 N N . GLU A 1 95 ? -22.594 -7.735 -3.118 1.00 81.38 95 GLU A N 1
ATOM 754 C CA . GLU A 1 95 ? -23.525 -7.566 -1.996 1.00 81.38 95 GLU A CA 1
ATOM 755 C C . GLU A 1 95 ? -22.817 -7.576 -0.631 1.00 81.38 95 GLU A C 1
ATOM 757 O O . GLU A 1 95 ? -23.361 -7.098 0.361 1.00 81.38 95 GLU A O 1
ATOM 762 N N . CYS A 1 96 ? -21.578 -8.073 -0.570 1.00 75.88 96 CYS A N 1
ATOM 763 C CA . CYS A 1 96 ? -20.766 -8.144 0.644 1.00 75.88 96 CYS A CA 1
ATOM 764 C C . CYS A 1 96 ? -19.730 -7.015 0.701 1.00 75.88 96 CYS A C 1
ATOM 766 O O . CYS A 1 96 ? -18.561 -7.246 1.019 1.00 75.88 96 CYS A O 1
ATOM 768 N N . GLN A 1 97 ? -20.136 -5.786 0.375 1.00 74.25 97 GLN A N 1
ATOM 769 C CA . GLN A 1 97 ? -19.243 -4.641 0.535 1.00 74.25 97 GLN A CA 1
ATOM 770 C C . GLN A 1 97 ? -18.974 -4.366 2.018 1.00 74.25 97 GLN A C 1
ATOM 772 O O . GLN A 1 97 ? -19.876 -4.491 2.851 1.00 74.25 97 GLN A O 1
ATOM 777 N N . PRO A 1 98 ? -17.745 -3.951 2.361 1.00 67.56 98 PRO A N 1
ATOM 778 C CA . PRO A 1 98 ? -17.434 -3.551 3.719 1.00 67.56 98 PRO A CA 1
ATOM 779 C C . PRO A 1 98 ? -18.278 -2.323 4.065 1.00 67.56 98 PRO A C 1
ATOM 781 O O . PRO A 1 98 ? -18.327 -1.352 3.303 1.00 67.56 98 PRO A O 1
ATOM 784 N N . LEU A 1 99 ? -18.956 -2.383 5.212 1.00 68.81 99 LEU A N 1
ATOM 785 C CA . LEU A 1 99 ? -19.827 -1.305 5.659 1.00 68.81 99 LEU A CA 1
ATOM 786 C C . LEU A 1 99 ? -19.000 -0.037 5.903 1.00 68.81 99 LEU A C 1
ATOM 788 O O . LEU A 1 99 ? -18.032 -0.044 6.665 1.00 68.81 99 LEU A O 1
ATOM 792 N N . ASP A 1 100 ? -19.390 1.058 5.257 1.00 69.62 100 ASP A N 1
ATOM 793 C CA . ASP A 1 100 ? -18.763 2.362 5.448 1.00 69.62 100 ASP A CA 1
ATOM 794 C C . ASP A 1 100 ? -19.391 3.061 6.657 1.00 69.62 100 ASP A C 1
ATOM 796 O O . ASP A 1 100 ? -20.342 3.830 6.523 1.00 69.62 100 ASP A O 1
ATOM 800 N N . LEU A 1 101 ? -18.923 2.703 7.854 1.00 73.88 101 LEU A N 1
ATOM 801 C CA . LEU A 1 101 ? -19.441 3.244 9.109 1.00 73.88 101 LEU A CA 1
ATOM 802 C C . LEU A 1 101 ? -18.758 4.569 9.452 1.00 73.88 101 LEU A C 1
ATOM 804 O O . LEU A 1 101 ? -17.538 4.633 9.601 1.00 73.88 101 LEU A O 1
ATOM 808 N N . SER A 1 102 ? -19.552 5.616 9.676 1.00 80.19 102 SER A N 1
ATOM 809 C CA . SER A 1 102 ? -19.075 6.818 10.357 1.00 80.19 102 SER A CA 1
ATOM 810 C C . SER A 1 102 ? -18.721 6.505 11.815 1.00 80.19 102 SER A C 1
ATOM 812 O O . SER A 1 102 ? -19.223 5.540 12.397 1.00 80.19 102 SER A O 1
ATOM 814 N N . VAL A 1 103 ? -17.925 7.373 12.447 1.00 80.62 103 VAL A N 1
ATOM 815 C CA . VAL A 1 103 ? -17.593 7.272 13.882 1.00 80.62 103 VAL A CA 1
ATOM 816 C C . VAL A 1 103 ? -18.860 7.100 14.733 1.00 80.62 103 VAL A C 1
ATOM 818 O O . VAL A 1 103 ? -18.931 6.213 15.575 1.00 80.62 103 VAL A O 1
ATOM 821 N N . GLN A 1 104 ? -19.913 7.879 14.461 1.00 82.69 104 GLN A N 1
ATOM 822 C CA . GLN A 1 104 ? -21.177 7.805 15.203 1.00 82.69 104 GLN A CA 1
ATOM 823 C C . GLN A 1 104 ? -21.906 6.473 14.999 1.00 82.69 104 GLN A C 1
ATOM 825 O O . GLN A 1 104 ? -22.517 5.958 15.934 1.00 82.69 104 GLN A O 1
ATOM 830 N N . GLN A 1 105 ? -21.875 5.914 13.788 1.00 84.44 105 GLN A N 1
ATOM 831 C CA . GLN A 1 105 ? -22.488 4.614 13.514 1.00 84.44 105 GLN A CA 1
ATOM 832 C C . GLN A 1 105 ? -21.702 3.490 14.192 1.00 84.44 105 GLN A C 1
ATOM 834 O O . GLN A 1 105 ? -22.300 2.584 14.763 1.00 84.44 105 GLN A O 1
ATOM 839 N N . MET A 1 106 ? -20.376 3.586 14.203 1.00 82.75 106 MET A N 1
ATOM 840 C CA . MET A 1 106 ? -19.496 2.627 14.862 1.00 82.75 106 MET A CA 1
ATOM 841 C C . MET A 1 106 ? -19.660 2.647 16.387 1.00 82.75 106 MET A C 1
ATOM 843 O O . MET A 1 106 ? -19.764 1.584 16.994 1.00 82.75 106 MET A O 1
ATOM 847 N N . CYS A 1 107 ? -19.816 3.828 16.997 1.00 83.44 107 CYS A N 1
ATOM 848 C CA . CYS A 1 107 ? -20.188 3.950 18.411 1.00 83.44 107 CYS A CA 1
ATOM 849 C C . CYS A 1 107 ? -21.539 3.292 18.718 1.00 83.44 107 CYS A C 1
ATOM 851 O O . CYS A 1 107 ? -21.661 2.631 19.740 1.00 83.44 107 CYS A O 1
ATOM 853 N N . LYS A 1 108 ? -22.542 3.432 17.839 1.00 88.06 108 LYS A N 1
ATOM 854 C CA . LYS A 1 108 ? -23.846 2.772 18.022 1.00 88.06 108 LYS A CA 1
ATOM 855 C C . LYS A 1 108 ? -23.756 1.251 17.921 1.00 88.06 108 LYS A C 1
ATOM 857 O O . LYS A 1 108 ? -24.418 0.559 18.680 1.00 88.06 108 LYS A O 1
ATOM 862 N N . VAL A 1 109 ? -22.961 0.734 16.983 1.00 86.44 109 VAL A N 1
ATOM 863 C CA . VAL A 1 109 ? -22.762 -0.717 16.810 1.00 86.44 109 VAL A CA 1
ATOM 864 C C . VAL A 1 109 ? -22.088 -1.336 18.034 1.00 86.44 109 VAL A C 1
ATOM 866 O O . VAL A 1 109 ? -22.389 -2.470 18.389 1.00 86.44 109 VAL A O 1
ATOM 869 N N . LEU A 1 110 ? -21.187 -0.596 18.677 1.00 87.81 110 LEU A N 1
ATOM 870 C CA . LEU A 1 110 ? -20.433 -1.054 19.844 1.00 87.81 110 LEU A CA 1
ATOM 871 C C . LEU A 1 110 ? -21.057 -0.634 21.176 1.00 87.81 110 LEU A C 1
ATOM 873 O O . LEU A 1 110 ? -20.445 -0.843 22.224 1.00 87.81 110 LEU A O 1
ATOM 877 N N . ASP A 1 111 ? -22.253 -0.049 21.152 1.00 91.06 111 ASP A N 1
ATOM 878 C CA . ASP A 1 111 ? -22.918 0.398 22.367 1.00 91.06 111 ASP A CA 1
ATOM 879 C C . ASP A 1 111 ? -23.140 -0.788 23.319 1.00 91.06 111 ASP A C 1
ATOM 881 O O . ASP A 1 111 ? -23.544 -1.879 22.905 1.00 91.06 111 ASP A O 1
ATOM 885 N N . ASN A 1 112 ? -22.804 -0.594 24.596 1.00 91.44 112 ASN A N 1
ATOM 886 C CA . ASN A 1 112 ? -22.804 -1.632 25.637 1.00 91.44 112 ASN A CA 1
ATOM 887 C C . ASN A 1 112 ? -22.032 -2.926 25.296 1.00 91.44 112 ASN A C 1
ATOM 889 O O . ASN A 1 112 ? -22.311 -3.981 25.868 1.00 91.44 112 ASN A O 1
ATOM 893 N N . SER A 1 113 ? -21.053 -2.862 24.392 1.00 91.06 113 SER A N 1
ATOM 894 C CA . SER A 1 113 ? -20.245 -4.014 23.987 1.00 91.06 113 SER A CA 1
ATOM 895 C C . SER A 1 113 ? -18.773 -3.822 24.348 1.00 91.06 113 SER A C 1
ATOM 897 O O . SER A 1 113 ? -18.207 -2.746 24.167 1.00 91.06 113 SER A O 1
ATOM 899 N N . THR A 1 114 ? -18.123 -4.896 24.801 1.00 89.81 114 THR A N 1
ATOM 900 C CA . THR A 1 114 ? -16.673 -4.915 25.049 1.00 89.81 114 THR A CA 1
ATOM 901 C C . THR A 1 114 ? -15.995 -5.809 24.022 1.00 89.81 114 THR A C 1
ATOM 903 O O . THR A 1 114 ? -16.297 -6.999 23.933 1.00 89.81 114 THR A O 1
ATOM 906 N N . LEU A 1 115 ? -15.059 -5.245 23.259 1.00 90.19 115 LEU A N 1
ATOM 907 C CA . LEU A 1 115 ? -14.292 -5.973 22.251 1.00 90.19 115 LEU A CA 1
ATOM 908 C C . LEU A 1 115 ? -12.908 -6.342 22.797 1.00 90.19 115 LEU A C 1
ATOM 910 O O . LEU A 1 115 ? -12.154 -5.471 23.229 1.00 90.19 115 LEU A O 1
ATOM 914 N N . TYR A 1 116 ? -12.560 -7.628 22.748 1.00 92.31 116 TYR A N 1
ATOM 915 C CA . TYR A 1 116 ? -11.259 -8.134 23.189 1.00 92.31 116 TYR A CA 1
ATOM 916 C C . TYR A 1 116 ? -10.395 -8.522 21.988 1.00 92.31 116 TYR A C 1
ATOM 918 O O . TYR A 1 116 ? -10.801 -9.328 21.155 1.00 92.31 116 TYR A O 1
ATOM 926 N N . PHE A 1 117 ? -9.175 -7.987 21.937 1.00 91.94 117 PHE A N 1
ATOM 927 C CA . PHE A 1 117 ? -8.154 -8.356 20.957 1.00 91.94 117 PHE A CA 1
ATOM 928 C C . PHE A 1 117 ? -7.063 -9.150 21.672 1.00 91.94 117 PHE A C 1
ATOM 930 O O . PHE A 1 117 ? -6.250 -8.578 22.395 1.00 91.94 117 PHE A O 1
ATOM 937 N N . ILE A 1 118 ? -7.066 -10.473 21.506 1.00 94.38 118 ILE A N 1
ATOM 938 C CA . ILE A 1 118 ? -6.143 -11.380 22.199 1.00 94.38 118 ILE A CA 1
ATOM 939 C C . ILE A 1 118 ? -5.295 -12.107 21.161 1.00 94.38 118 ILE A C 1
ATOM 941 O O . ILE A 1 118 ? -5.822 -12.790 20.287 1.00 94.38 118 ILE A O 1
ATOM 945 N N . GLY A 1 119 ? -3.978 -11.961 21.263 1.00 93.94 119 GLY A N 1
ATOM 946 C CA . GLY A 1 119 ? -3.021 -12.650 20.408 1.00 93.94 119 GLY A CA 1
ATOM 947 C C . GLY A 1 119 ? -1.636 -12.030 20.501 1.00 93.94 119 GLY A C 1
ATOM 948 O O . GLY A 1 119 ? -1.298 -11.378 21.488 1.00 93.94 119 GLY A O 1
ATOM 949 N N . ASP A 1 120 ? -0.829 -12.261 19.474 1.00 92.88 120 ASP A N 1
ATOM 950 C CA . ASP A 1 120 ? 0.556 -11.810 19.413 1.00 92.88 120 ASP A CA 1
ATOM 951 C C . ASP A 1 120 ? 0.695 -10.373 18.861 1.00 92.88 120 ASP A C 1
ATOM 953 O O . ASP A 1 120 ? -0.244 -9.567 18.829 1.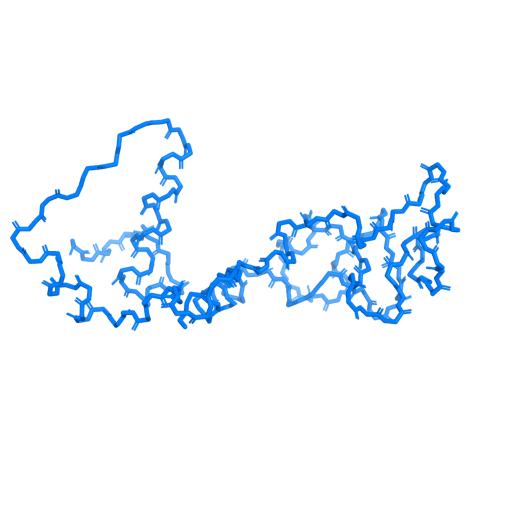00 92.88 120 ASP A O 1
ATOM 957 N N . SER A 1 121 ? 1.908 -10.034 18.421 1.00 90.62 121 SER A N 1
ATOM 958 C CA . SER A 1 121 ? 2.216 -8.736 17.832 1.00 90.62 121 SER A CA 1
ATOM 959 C C . SER A 1 121 ? 1.364 -8.416 16.601 1.00 90.62 121 SER A C 1
ATOM 961 O O . SER A 1 121 ? 1.111 -7.236 16.360 1.00 90.62 121 SER A O 1
ATOM 963 N N . PHE A 1 122 ? 0.874 -9.400 15.845 1.00 87.06 122 PHE A N 1
ATOM 964 C CA . PHE A 1 122 ? -0.029 -9.169 14.722 1.00 87.06 122 PHE A CA 1
ATOM 965 C C . PHE A 1 122 ? -1.393 -8.663 15.199 1.00 87.06 122 PHE A C 1
ATOM 967 O O . PHE A 1 122 ? -1.880 -7.651 14.695 1.00 87.06 122 PHE A O 1
ATOM 974 N N . VAL A 1 123 ? -1.970 -9.277 16.238 1.00 90.50 123 VAL A N 1
ATOM 975 C CA . VAL A 1 123 ? -3.256 -8.836 16.811 1.00 90.50 123 VAL A CA 1
ATOM 976 C C . VAL A 1 123 ? -3.167 -7.410 17.357 1.00 90.50 123 VAL A C 1
ATOM 978 O O . VAL A 1 123 ? -4.113 -6.635 17.209 1.00 90.50 123 VAL A O 1
ATOM 981 N N . ARG A 1 124 ? -2.000 -7.004 17.876 1.00 84.81 124 ARG A N 1
ATOM 982 C CA . ARG A 1 124 ? -1.747 -5.598 18.228 1.00 84.81 124 ARG A CA 1
ATOM 983 C C . ARG A 1 124 ? -1.906 -4.659 17.027 1.00 84.81 124 ARG A C 1
ATOM 985 O O . ARG A 1 124 ? -2.496 -3.595 17.178 1.00 84.81 124 ARG A O 1
ATOM 992 N N . HIS A 1 125 ? -1.400 -5.025 15.847 1.00 82.06 125 HIS A N 1
ATOM 993 C CA . HIS A 1 125 ? -1.559 -4.203 14.639 1.00 82.06 125 HIS A CA 1
ATOM 994 C C . HIS A 1 125 ? -3.020 -4.146 14.185 1.00 82.06 125 HIS A C 1
ATOM 996 O O . HIS A 1 125 ? -3.495 -3.067 13.851 1.00 82.06 125 HIS A O 1
ATOM 1002 N N . VAL A 1 126 ? -3.754 -5.261 14.258 1.00 86.88 126 VAL A N 1
ATOM 1003 C CA . VAL A 1 126 ? -5.194 -5.294 13.945 1.00 86.88 126 VAL A CA 1
ATOM 1004 C C . VAL A 1 126 ? -5.982 -4.361 14.868 1.00 86.88 126 VAL A C 1
ATOM 1006 O O . VAL A 1 126 ? -6.792 -3.568 14.396 1.00 86.88 126 VAL A O 1
ATOM 1009 N N . TYR A 1 127 ? -5.706 -4.399 16.172 1.00 87.06 127 TYR A N 1
ATOM 1010 C CA . TYR A 1 127 ? -6.318 -3.497 17.148 1.00 87.06 127 TYR A CA 1
ATOM 1011 C C . TYR A 1 127 ? -6.001 -2.020 16.862 1.00 87.06 127 TYR A C 1
ATOM 1013 O O . TYR A 1 127 ? -6.894 -1.174 16.889 1.00 87.06 127 TYR A O 1
ATOM 1021 N N . LEU A 1 128 ? -4.745 -1.703 16.527 1.00 82.81 128 LEU A N 1
ATOM 1022 C CA . LEU A 1 128 ? -4.344 -0.348 16.141 1.00 82.81 128 LEU A CA 1
ATOM 1023 C C . LEU A 1 128 ? -5.092 0.129 14.889 1.00 82.81 128 LEU A C 1
ATOM 1025 O O . LEU A 1 128 ? -5.617 1.240 14.879 1.00 82.81 128 LEU A O 1
ATOM 1029 N N . SER A 1 129 ? -5.182 -0.711 13.856 1.00 79.81 129 SER A N 1
ATOM 1030 C CA . SER A 1 129 ? -5.946 -0.416 12.639 1.00 79.81 129 SER A CA 1
ATOM 1031 C C . SER A 1 129 ? -7.429 -0.202 12.932 1.00 79.81 129 SER A C 1
ATOM 1033 O O . SER A 1 129 ? -8.028 0.730 12.396 1.00 79.81 129 SER A O 1
ATOM 1035 N N . PHE A 1 130 ? -8.009 -1.020 13.812 1.00 84.00 130 PHE A N 1
ATOM 1036 C CA . PHE A 1 130 ? -9.387 -0.855 14.257 1.00 84.00 130 PHE A CA 1
ATOM 1037 C C . PHE A 1 130 ? -9.598 0.497 14.950 1.00 84.00 130 PHE A C 1
ATOM 1039 O O . PHE A 1 130 ? -10.522 1.216 14.586 1.00 84.00 130 PHE A O 1
ATOM 1046 N N . LEU A 1 131 ? -8.729 0.892 15.889 1.00 81.12 131 LEU A N 1
ATOM 1047 C CA . LEU A 1 131 ? -8.841 2.185 16.574 1.00 81.12 131 LEU A CA 1
ATOM 1048 C C . LEU A 1 131 ? -8.764 3.377 15.615 1.00 81.12 131 LEU A C 1
ATOM 1050 O O . LEU A 1 131 ? -9.530 4.330 15.764 1.00 81.12 131 LEU A O 1
ATOM 1054 N N . LEU A 1 132 ? -7.852 3.329 14.640 1.00 77.56 132 LEU A N 1
ATOM 1055 C CA . LEU A 1 132 ? -7.721 4.370 13.618 1.00 77.56 132 LEU A CA 1
ATOM 1056 C C . LEU A 1 132 ? -9.021 4.534 12.831 1.00 77.56 132 LEU A C 1
ATOM 1058 O O . LEU A 1 132 ? -9.538 5.647 12.726 1.00 77.56 132 LEU A O 1
ATOM 1062 N N . ALA A 1 133 ? -9.571 3.417 12.347 1.00 76.06 133 ALA A N 1
ATOM 1063 C CA . ALA A 1 133 ? -10.824 3.401 11.605 1.00 76.06 133 ALA A CA 1
ATOM 1064 C C . ALA A 1 133 ? -12.003 3.866 12.475 1.00 76.06 133 ALA A C 1
ATOM 1066 O O . ALA A 1 133 ? -12.777 4.722 12.053 1.00 76.06 133 ALA A O 1
ATOM 1067 N N . ALA A 1 134 ? -12.096 3.364 13.710 1.00 78.81 134 ALA A N 1
ATOM 1068 C CA . ALA A 1 134 ? -13.153 3.686 14.665 1.00 78.81 134 ALA A CA 1
ATOM 1069 C C . ALA A 1 134 ? -13.234 5.179 14.996 1.00 78.81 134 ALA A C 1
ATOM 1071 O O . ALA A 1 134 ? -14.326 5.722 15.153 1.00 78.81 134 ALA A O 1
ATOM 1072 N N . ARG A 1 135 ? -12.079 5.845 15.095 1.00 76.62 135 ARG A N 1
ATOM 1073 C CA . ARG A 1 135 ? -11.968 7.247 15.518 1.00 76.62 135 ARG A CA 1
ATOM 1074 C C . ARG A 1 135 ? -11.831 8.230 14.356 1.00 76.62 135 ARG A C 1
ATOM 1076 O O . ARG A 1 135 ? -11.884 9.433 14.593 1.00 76.62 135 ARG A O 1
ATOM 1083 N N . SER A 1 136 ? -11.635 7.749 13.124 1.00 71.50 136 SER A N 1
ATOM 1084 C CA . SER A 1 136 ? -11.306 8.581 11.956 1.00 71.50 136 SER A CA 1
ATOM 1085 C C . SER A 1 136 ? -10.096 9.504 12.206 1.00 71.50 136 SER A C 1
ATOM 1087 O O . SER A 1 136 ? -10.057 10.642 11.731 1.00 71.50 136 SER A O 1
ATOM 1089 N N . ASN A 1 137 ? -9.111 9.028 12.979 1.00 67.31 137 ASN A N 1
ATOM 1090 C CA . ASN A 1 137 ? -7.973 9.820 13.459 1.00 67.31 137 ASN A CA 1
ATOM 1091 C C . ASN A 1 137 ? -6.683 9.571 12.651 1.00 67.31 137 ASN A C 1
ATOM 1093 O O . ASN A 1 137 ? -5.598 9.345 13.193 1.00 67.31 137 ASN A O 1
ATOM 1097 N N . ASP A 1 138 ? -6.815 9.617 11.328 1.00 63.16 138 ASP A N 1
ATOM 1098 C CA . ASP A 1 138 ? -5.733 9.379 10.366 1.00 63.16 138 ASP A CA 1
ATOM 1099 C C . ASP A 1 138 ? -4.498 10.299 10.503 1.00 63.16 138 ASP A C 1
ATOM 1101 O O . ASP A 1 138 ? -3.401 9.841 10.173 1.00 63.16 138 ASP A O 1
ATOM 1105 N N . PRO A 1 139 ? -4.601 11.580 10.934 1.00 57.59 139 PRO A N 1
ATOM 1106 C CA . PRO A 1 139 ? -3.440 12.475 10.987 1.00 57.59 139 PRO A CA 1
ATOM 1107 C C . PRO A 1 139 ? -2.515 12.230 12.182 1.00 57.59 139 PRO A C 1
ATOM 1109 O O . PRO A 1 139 ? -1.317 12.476 12.083 1.00 57.59 139 PRO A O 1
ATOM 1112 N N . THR A 1 140 ? -3.060 11.784 13.320 1.00 58.62 140 THR A N 1
ATOM 1113 C CA . THR A 1 140 ? -2.304 11.690 14.585 1.00 58.62 140 THR A CA 1
ATOM 1114 C C . THR A 1 140 ? -2.047 10.260 15.049 1.00 58.62 140 THR A C 1
ATOM 1116 O O . THR A 1 140 ? -1.194 10.033 15.904 1.00 58.62 140 THR A O 1
ATOM 1119 N N . GLY A 1 141 ? -2.715 9.275 14.447 1.00 61.16 141 GLY A N 1
ATOM 1120 C CA . GLY A 1 141 ? -2.514 7.872 14.774 1.00 61.16 141 GLY A CA 1
ATOM 1121 C C . GLY A 1 141 ? -3.418 7.373 15.911 1.00 61.16 141 GLY A C 1
ATOM 1122 O O . GLY A 1 141 ? -4.331 8.057 16.371 1.00 61.16 141 GLY A O 1
ATOM 1123 N N . ALA A 1 142 ? -3.170 6.140 16.365 1.00 61.16 142 ALA A N 1
ATOM 1124 C CA . ALA A 1 142 ? -3.966 5.486 17.412 1.00 61.16 142 ALA A CA 1
ATOM 1125 C C . ALA A 1 142 ? -3.532 5.871 18.839 1.00 61.16 142 ALA A C 1
ATOM 1127 O O . ALA A 1 142 ? -4.291 5.671 19.782 1.00 61.16 142 ALA A O 1
ATOM 1128 N N . TYR A 1 143 ? -2.314 6.400 18.997 1.00 56.44 143 TYR A N 1
ATOM 1129 C CA . TYR A 1 143 ? -1.691 6.661 20.292 1.00 56.44 143 TYR A CA 1
ATOM 1130 C C . TYR A 1 143 ? -0.829 7.926 20.241 1.00 56.44 143 TYR A C 1
ATOM 1132 O O . TYR A 1 143 ? 0.358 7.862 19.928 1.00 56.44 143 TYR A O 1
ATOM 1140 N N . MET A 1 144 ? -1.413 9.074 20.587 1.00 53.25 144 MET A N 1
ATOM 1141 C CA . MET A 1 144 ? -0.659 10.267 20.988 1.00 53.25 144 MET A CA 1
ATOM 1142 C C . MET A 1 144 ? -0.898 10.594 22.470 1.00 53.25 144 MET A C 1
ATOM 1144 O O . MET A 1 144 ? -1.974 10.283 22.996 1.00 53.25 144 MET A O 1
ATOM 1148 N N . PRO A 1 145 ? 0.064 11.243 23.156 1.00 46.28 145 PRO A N 1
ATOM 1149 C CA . PRO A 1 145 ? -0.171 11.820 24.478 1.00 46.28 145 PRO A CA 1
ATOM 1150 C C . PRO A 1 145 ? -1.416 12.719 24.446 1.00 46.28 145 PRO A C 1
ATOM 1152 O O . PRO A 1 145 ? -1.567 13.521 23.528 1.00 46.28 145 PRO A O 1
ATOM 1155 N N . ASN A 1 146 ? -2.304 12.583 25.435 1.00 49.72 146 ASN A N 1
ATOM 1156 C CA . ASN A 1 146 ? -3.588 13.298 25.533 1.00 49.72 146 ASN A CA 1
ATOM 1157 C C . ASN A 1 146 ? -4.638 12.950 24.464 1.00 49.72 146 ASN A C 1
ATOM 1159 O O . ASN A 1 146 ? -5.593 13.704 24.285 1.00 49.72 146 ASN A O 1
ATOM 1163 N N . THR A 1 147 ? -4.513 11.806 23.784 1.00 49.97 147 THR A N 1
ATOM 1164 C CA . THR A 1 147 ? -5.657 11.246 23.049 1.00 49.97 147 THR A CA 1
ATOM 1165 C C . THR A 1 147 ? -6.746 10.908 24.076 1.00 49.97 147 THR A C 1
ATOM 1167 O O . THR A 1 147 ? -6.456 10.125 24.985 1.00 49.97 147 THR A O 1
ATOM 1170 N N . PRO A 1 148 ? -7.958 11.494 23.993 1.00 45.81 148 PRO A N 1
ATOM 1171 C CA . PRO A 1 148 ? -9.038 11.164 24.915 1.00 45.81 148 PRO A CA 1
ATOM 1172 C C . PRO A 1 148 ? -9.322 9.652 24.898 1.00 45.81 148 PRO A C 1
ATOM 1174 O O . PRO A 1 148 ? -9.137 9.026 23.839 1.00 45.81 148 PRO A O 1
ATOM 1177 N N . PRO A 1 149 ? -9.719 9.063 26.044 1.00 46.69 149 PRO A N 1
ATOM 1178 C CA . PRO A 1 149 ? -10.103 7.657 26.108 1.00 46.69 149 PRO A CA 1
ATOM 1179 C C . PRO A 1 149 ? -11.137 7.306 25.038 1.00 46.69 149 PRO A C 1
ATOM 1181 O O . PRO A 1 149 ? -12.038 8.128 24.765 1.00 46.69 149 PRO A O 1
#

Foldseek 3Di:
DVVVLVQLLCVLQLHDPAQADPVQFWDPDFCDVPRDPRPCSRVDTRAADLPDQFQKCDPRGRHRDDPVVQDDPRMDRNVVDDDPSNDDDDDPDPVPDDDQDDLVRLCVVCPVHDDDQDDDPVSVVVVQVVQCSNVVVSNPGNDDPPPDD

Secondary structure (DSSP, 8-state):
-HHHHHHHHHHHTT--S-S--TT-B-SS-BSTTTSTT-GGGGTSBP---TTSS--EEETTEEE---GGGS-STT-EETTSS--TTT-----SSTTSPPP---HHHHHHHTTT------SSHHHHHHHHHHHHHHHT-TTT-S--TT---

Organism: NCBI:txid370345

Sequence (149 aa):
GCLSIHFKFRQNQGVPPGFQRPDGRCGNVTLKDIVPGMHPALWYRALCDPDGRTPCCYDNVCVNKPKEKCTCRNCYDQRRMIHAEYATWHAENPECQPLDLSVQQMCKVLDNSTLYFIGDSFVRHVYLSFLLAARSNDPTGAYMPNTPP